Protein AF-A0A1F5NPX7-F1 (afdb_monomer_lite)

Radius of gyration: 35.55 Å; chains: 1; bounding box: 56×28×106 Å

Secondary structure (DSSP, 8-state):
-PPPP---HHHHHHHHHHHTTTPPPTTTTTTPPPHHHHHHHHHHHHHHHHHHHHHHHHHHHHHHHHHHHHHHHHHHT-

pLDDT: mean 93.24, std 8.35, range [49.5, 98.0]

Sequence (78 aa):
MKMPKKVTTEDLARMMAKGFEETATKDDLKTLATKAELVLIKQDLEEIKLKFDHVAHKFEIKALEKRVEILEHKIRAR

Foldseek 3Di:
DDDPDDQDPVNVVVVVVVVCPPPDDPVNCPPDDDPVNVVVVVVVVVVVVVVVVVVVVVVVVVVVVVVVVVVVVVVVVD

Organism: NCBI:txid1817823

Structure (mmCIF, N/CA/C/O backbone):
data_AF-A0A1F5NPX7-F1
#
_entry.id   AF-A0A1F5NPX7-F1
#
loop_
_atom_site.group_PDB
_atom_site.id
_atom_site.type_symbol
_atom_site.label_atom_id
_atom_site.label_alt_id
_atom_site.label_comp_id
_atom_site.label_asym_id
_atom_site.label_entity_id
_atom_site.label_seq_id
_atom_site.pdbx_PDB_ins_code
_atom_site.Cartn_x
_atom_site.Cartn_y
_atom_site.Cartn_z
_atom_site.occupancy
_atom_site.B_iso_or_equiv
_atom_site.auth_seq_id
_atom_site.auth_comp_id
_atom_site.auth_asym_id
_atom_site.auth_atom_id
_atom_site.pdbx_PDB_model_num
ATOM 1 N N . MET A 1 1 ? -17.462 -22.349 60.113 1.00 49.50 1 MET A N 1
ATOM 2 C CA . MET A 1 1 ? -18.145 -22.037 58.834 1.00 49.50 1 MET A CA 1
ATOM 3 C C . MET A 1 1 ? -17.705 -20.656 58.366 1.00 49.50 1 MET A C 1
ATOM 5 O O . MET A 1 1 ? -17.820 -19.720 59.145 1.00 49.50 1 MET A O 1
ATOM 9 N N . LYS A 1 2 ? -17.160 -20.514 57.148 1.00 63.66 2 LYS A N 1
ATOM 10 C CA . LYS A 1 2 ? -16.908 -19.186 56.552 1.00 63.66 2 LYS A CA 1
ATOM 11 C C . LYS A 1 2 ? -18.257 -18.578 56.159 1.00 63.66 2 LYS A C 1
ATOM 13 O O . LYS A 1 2 ? -19.016 -19.229 55.449 1.00 63.66 2 LYS A O 1
ATOM 18 N N . MET A 1 3 ? -18.558 -17.372 56.640 1.00 59.16 3 MET A N 1
ATOM 19 C CA . MET A 1 3 ? -19.774 -16.654 56.247 1.00 59.16 3 MET A CA 1
ATOM 20 C C . MET A 1 3 ? -19.771 -16.380 54.733 1.00 59.16 3 MET A C 1
ATOM 22 O O . MET A 1 3 ? -18.702 -16.096 54.181 1.00 59.16 3 MET A O 1
ATOM 26 N N . PRO A 1 4 ? -20.930 -16.452 54.054 1.00 72.50 4 PRO A N 1
ATOM 27 C CA . PRO A 1 4 ? -21.018 -16.094 52.645 1.00 72.50 4 PRO A CA 1
ATOM 28 C C . PRO A 1 4 ? -20.641 -14.619 52.470 1.00 72.50 4 PRO A C 1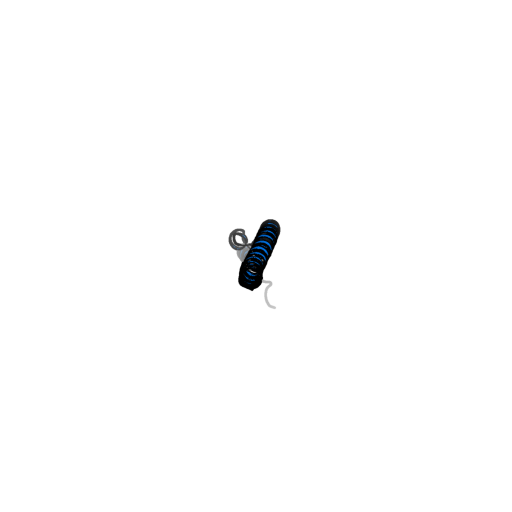
ATOM 30 O O . PRO A 1 4 ? -21.140 -13.745 53.182 1.00 72.50 4 PRO A O 1
ATOM 33 N N . LYS A 1 5 ? -19.727 -14.338 51.535 1.00 81.44 5 LYS A N 1
ATOM 34 C CA . LYS A 1 5 ? -19.344 -12.964 51.192 1.00 81.44 5 LYS A CA 1
ATOM 35 C C . LYS A 1 5 ? -20.573 -12.248 50.630 1.00 81.44 5 LYS A C 1
ATOM 37 O O . LYS A 1 5 ? -21.109 -12.662 49.605 1.00 81.44 5 LYS A O 1
ATOM 42 N N . LYS A 1 6 ? -21.008 -11.175 51.290 1.00 87.81 6 LYS A N 1
ATOM 43 C CA . LYS A 1 6 ? -22.047 -10.288 50.762 1.00 87.81 6 LYS A CA 1
ATOM 44 C C . LYS A 1 6 ? -21.437 -9.486 49.613 1.00 87.81 6 LYS A C 1
ATOM 46 O O . LYS A 1 6 ? -20.540 -8.685 49.849 1.00 87.81 6 LYS A O 1
ATOM 51 N N . VAL A 1 7 ? -21.885 -9.748 48.389 1.00 89.19 7 VAL A N 1
ATOM 52 C CA . VAL A 1 7 ? -21.478 -8.983 47.204 1.00 89.19 7 VAL A CA 1
ATOM 53 C C . VAL A 1 7 ? -22.160 -7.618 47.260 1.00 89.19 7 VAL A C 1
ATOM 55 O O . VAL A 1 7 ? -23.376 -7.539 47.452 1.00 89.19 7 VAL A O 1
ATOM 58 N N . THR A 1 8 ? -21.374 -6.552 47.140 1.00 95.56 8 THR A N 1
ATOM 59 C CA . THR A 1 8 ? -21.857 -5.165 47.117 1.00 95.56 8 THR A CA 1
ATOM 60 C C . THR A 1 8 ? -21.964 -4.636 45.686 1.00 95.56 8 THR A C 1
ATOM 62 O O . THR A 1 8 ? -21.421 -5.219 44.748 1.00 95.56 8 THR A O 1
ATOM 65 N N . THR A 1 9 ? -22.638 -3.502 45.504 1.00 95.12 9 THR A N 1
ATOM 66 C CA . THR A 1 9 ? -22.642 -2.760 44.232 1.00 95.12 9 THR A CA 1
ATOM 67 C C . THR A 1 9 ? -21.232 -2.376 43.780 1.00 95.12 9 THR A C 1
ATOM 69 O O . THR A 1 9 ? -20.929 -2.479 42.596 1.00 95.12 9 THR A O 1
ATOM 72 N N . GLU A 1 10 ? -20.342 -2.039 44.713 1.00 94.62 10 GLU A N 1
ATOM 73 C CA . GLU A 1 10 ? -18.930 -1.746 44.437 1.00 94.62 10 GLU A CA 1
ATOM 74 C C . GLU A 1 10 ? -18.165 -2.960 43.904 1.00 94.62 10 GLU A C 1
ATOM 76 O O . GLU A 1 10 ? -17.308 -2.834 43.027 1.00 94.62 10 GLU A O 1
ATOM 81 N N . ASP A 1 11 ? -18.466 -4.153 44.424 1.00 94.44 11 ASP A N 1
ATOM 82 C CA . ASP A 1 11 ? -17.860 -5.391 43.934 1.00 94.44 11 ASP A CA 1
ATOM 83 C C . ASP A 1 11 ? -18.294 -5.671 42.496 1.00 94.44 11 ASP A C 1
ATOM 85 O O . ASP A 1 11 ? -17.457 -6.023 41.667 1.00 94.44 11 ASP A O 1
ATOM 89 N N . LEU A 1 12 ? -19.570 -5.433 42.180 1.00 94.94 12 LEU A N 1
ATOM 90 C CA . LEU A 1 12 ? -20.089 -5.552 40.819 1.00 94.94 12 LEU A CA 1
ATOM 91 C C . LEU A 1 12 ? -19.462 -4.515 39.881 1.00 94.94 12 LEU A C 1
ATOM 93 O O . LEU A 1 12 ? -19.033 -4.881 38.791 1.00 94.94 12 LEU A O 1
ATOM 97 N N . ALA A 1 13 ? -19.331 -3.257 40.309 1.00 95.88 13 ALA A N 1
ATOM 98 C CA . ALA A 1 13 ? -18.686 -2.210 39.518 1.00 95.88 13 ALA A CA 1
ATOM 99 C C . ALA A 1 13 ? -17.222 -2.557 39.193 1.00 95.88 13 ALA A C 1
ATOM 101 O O . ALA A 1 13 ? -16.796 -2.426 38.046 1.00 95.88 13 ALA A O 1
ATOM 102 N N . ARG A 1 14 ? -16.467 -3.083 40.170 1.00 96.12 14 ARG A N 1
ATOM 103 C CA . ARG A 1 14 ? -15.096 -3.575 39.947 1.00 96.12 14 ARG A CA 1
ATOM 104 C C . ARG A 1 14 ? -15.046 -4.780 39.016 1.00 96.12 14 ARG A C 1
ATOM 106 O O . ARG A 1 14 ? -14.167 -4.842 38.162 1.00 96.12 14 ARG A O 1
ATOM 113 N N . MET A 1 15 ? -15.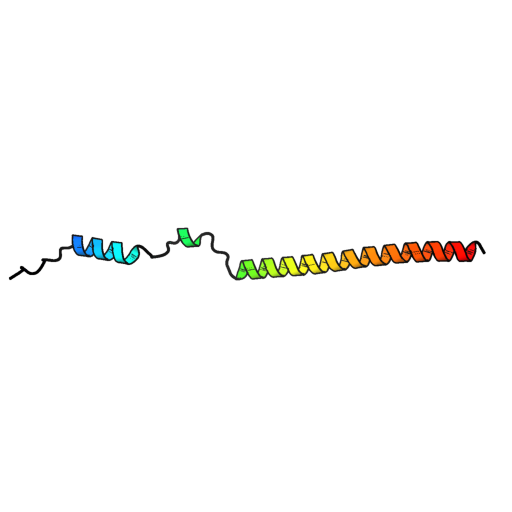966 -5.733 39.170 1.00 95.19 15 MET A N 1
ATOM 114 C CA . MET A 1 15 ? -16.049 -6.898 38.285 1.00 95.19 15 MET A CA 1
ATOM 115 C C . MET A 1 15 ? -16.365 -6.486 36.845 1.00 95.19 15 MET A C 1
ATOM 117 O O . MET A 1 15 ? -15.756 -7.018 35.922 1.00 95.19 15 MET A O 1
ATOM 121 N N . MET A 1 16 ? -17.265 -5.516 36.657 1.00 94.06 16 MET A N 1
ATOM 122 C CA . MET A 1 16 ? -17.573 -4.955 35.343 1.00 94.06 16 MET A CA 1
ATOM 123 C C . MET A 1 16 ? -16.359 -4.252 34.748 1.00 94.06 16 MET A C 1
ATOM 125 O O . MET A 1 16 ? -15.971 -4.594 33.640 1.00 94.06 16 MET A O 1
ATOM 129 N N . ALA A 1 17 ? -15.721 -3.336 35.482 1.00 94.19 17 ALA A N 1
ATOM 130 C CA . ALA A 1 17 ? -14.530 -2.635 35.003 1.00 94.19 17 ALA A CA 1
ATOM 131 C C . ALA A 1 17 ? -13.433 -3.616 34.561 1.00 94.19 17 ALA A C 1
ATOM 133 O O . ALA A 1 17 ? -12.921 -3.506 33.450 1.00 94.19 17 ALA A O 1
ATOM 134 N N . LYS A 1 18 ? -13.162 -4.638 35.383 1.00 96.06 18 LYS A N 1
ATOM 135 C CA . LYS A 1 18 ? -12.184 -5.684 35.072 1.00 96.06 18 LYS A CA 1
ATOM 136 C C . LYS A 1 18 ? -12.547 -6.492 33.822 1.00 96.06 18 LYS A C 1
ATOM 138 O O . LYS A 1 18 ? -11.672 -6.867 33.054 1.00 96.06 18 LYS A O 1
ATOM 143 N N . GLY A 1 19 ? -13.836 -6.749 33.601 1.00 95.44 19 GLY A N 1
ATOM 144 C CA . GLY A 1 19 ? -14.320 -7.472 32.423 1.00 95.44 19 GLY A CA 1
ATOM 145 C C . GLY A 1 19 ? -14.066 -6.758 31.090 1.00 95.44 19 GLY A C 1
ATOM 146 O O . GLY A 1 19 ? -14.076 -7.417 30.056 1.00 95.44 19 GLY A O 1
ATOM 147 N N . PHE A 1 20 ? -13.812 -5.445 31.107 1.00 95.50 20 PHE A N 1
ATOM 148 C CA . PHE A 1 20 ? -13.546 -4.642 29.909 1.00 95.50 20 PHE A CA 1
ATOM 149 C C . PHE A 1 20 ? -12.084 -4.177 29.782 1.00 95.50 20 PHE A C 1
ATOM 151 O O . PHE A 1 20 ? -11.784 -3.444 28.845 1.00 95.50 20 PHE A O 1
ATOM 158 N N . GLU A 1 21 ? -11.169 -4.610 30.660 1.00 94.06 21 GLU A N 1
ATOM 159 C CA . GLU A 1 21 ? -9.753 -4.181 30.643 1.00 94.06 21 GLU A CA 1
ATOM 160 C C . GLU A 1 21 ? -9.051 -4.433 29.295 1.00 94.06 21 GLU A C 1
ATOM 162 O O . GLU A 1 21 ? -8.212 -3.636 28.888 1.00 94.06 21 GLU A O 1
ATOM 167 N N . GLU A 1 22 ? -9.421 -5.495 28.574 1.00 94.88 22 GLU A N 1
ATOM 168 C CA . GLU A 1 22 ? -8.829 -5.860 27.274 1.00 94.88 22 GLU A CA 1
ATOM 169 C C . GLU A 1 22 ? -9.675 -5.413 26.067 1.00 94.88 22 GLU A C 1
ATOM 171 O O . GLU A 1 22 ? -9.430 -5.817 24.928 1.00 94.88 22 GLU A O 1
ATOM 176 N N . THR A 1 23 ? -10.711 -4.600 26.286 1.00 95.81 23 THR A N 1
ATOM 177 C CA . THR A 1 23 ? -11.578 -4.147 25.193 1.00 95.81 23 THR A CA 1
ATOM 178 C C . THR A 1 23 ? -10.907 -3.027 24.412 1.00 95.81 23 THR A C 1
ATOM 180 O O . THR A 1 23 ? -10.662 -1.950 24.950 1.00 95.81 23 THR A O 1
ATOM 183 N N . ALA A 1 24 ? -10.672 -3.262 23.120 1.00 94.50 24 ALA A N 1
ATOM 184 C CA . ALA A 1 24 ? -10.175 -2.23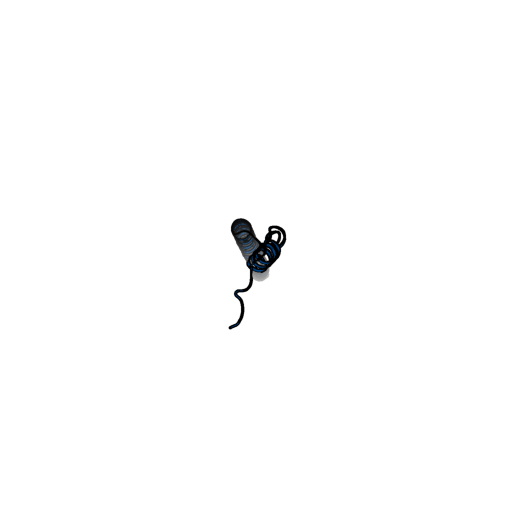1 22.219 1.00 94.50 24 ALA A CA 1
ATOM 185 C C . ALA A 1 24 ? -11.131 -1.029 22.173 1.00 94.50 24 ALA A C 1
ATOM 187 O O . ALA A 1 24 ? -12.349 -1.159 22.009 1.00 94.50 24 ALA A O 1
ATOM 188 N N . THR A 1 25 ? -10.558 0.158 22.294 1.00 94.69 25 THR A N 1
ATOM 189 C CA . THR A 1 25 ? -11.246 1.440 22.230 1.00 94.69 25 THR A CA 1
ATOM 190 C C . THR A 1 25 ? -11.228 1.993 20.809 1.00 94.69 25 THR A C 1
ATOM 192 O O . THR A 1 25 ? -10.505 1.531 19.930 1.00 94.69 25 THR A O 1
ATOM 195 N N . LYS A 1 26 ? -12.012 3.046 20.563 1.00 94.12 26 LYS A N 1
ATOM 196 C CA . LYS A 1 26 ? -11.961 3.756 19.276 1.00 94.12 26 LYS A CA 1
ATOM 197 C C . LYS A 1 26 ? -10.587 4.366 19.005 1.00 94.12 26 LYS A C 1
ATOM 199 O O . LYS A 1 26 ? -10.215 4.486 17.843 1.00 94.12 26 LYS A O 1
ATOM 204 N N . ASP A 1 27 ? -9.862 4.750 20.054 1.00 94.38 27 ASP A N 1
ATOM 205 C CA . ASP A 1 27 ? -8.532 5.336 19.925 1.00 94.38 27 ASP A CA 1
ATOM 206 C C . ASP A 1 27 ? -7.507 4.300 19.455 1.00 94.38 27 ASP A C 1
ATOM 208 O O . ASP A 1 27 ? -6.687 4.624 18.598 1.00 94.38 27 ASP A O 1
ATOM 212 N N . ASP A 1 28 ? -7.641 3.043 19.894 1.00 94.25 28 ASP A N 1
ATOM 213 C CA . ASP A 1 28 ? -6.796 1.927 19.441 1.00 94.25 28 ASP A CA 1
ATOM 214 C C . ASP A 1 28 ? -6.965 1.629 17.941 1.00 94.25 28 ASP A C 1
ATOM 216 O O . ASP A 1 28 ? -6.059 1.111 17.293 1.00 94.25 28 ASP A O 1
ATOM 220 N N . LEU A 1 29 ? -8.119 1.980 17.364 1.00 95.00 29 LEU A N 1
ATOM 221 C CA . LEU A 1 29 ? -8.446 1.708 15.961 1.00 95.00 29 LEU A CA 1
ATOM 222 C C . LEU A 1 29 ? -8.089 2.861 15.010 1.00 95.00 29 LEU A C 1
ATOM 224 O O . LEU A 1 29 ? -8.171 2.682 13.796 1.00 95.00 29 LEU A O 1
ATOM 228 N N . LYS A 1 30 ? -7.695 4.040 15.519 1.00 93.94 30 LYS A N 1
ATOM 229 C CA . LYS A 1 30 ? -7.473 5.251 14.698 1.00 93.94 30 LYS A CA 1
ATOM 230 C C . LYS A 1 30 ? -6.389 5.096 13.630 1.00 93.94 30 LYS A C 1
ATOM 232 O O . LYS A 1 30 ? -6.419 5.818 12.640 1.00 93.94 30 LYS A O 1
ATOM 237 N N . THR A 1 31 ? -5.429 4.202 13.843 1.00 94.00 31 THR A N 1
ATOM 238 C CA . THR A 1 31 ? -4.267 4.002 12.962 1.00 94.00 31 THR A CA 1
ATOM 239 C C . THR A 1 31 ? -4.361 2.734 12.117 1.00 94.00 31 THR A C 1
ATOM 241 O O . THR A 1 31 ? -3.423 2.418 11.383 1.00 94.00 31 THR A O 1
ATOM 244 N N . LEU A 1 32 ? -5.467 1.990 12.203 1.00 94.81 32 LEU A N 1
ATOM 245 C CA . LEU A 1 32 ? -5.637 0.784 11.405 1.00 94.81 32 LEU A CA 1
ATOM 246 C C . LEU A 1 32 ? -5.868 1.143 9.942 1.00 94.81 32 LEU A C 1
ATOM 248 O O . LEU A 1 32 ? -6.858 1.783 9.594 1.00 94.81 32 LEU A O 1
ATOM 252 N N . ALA A 1 33 ? -4.979 0.648 9.084 1.00 92.88 33 ALA A N 1
ATOM 253 C CA . ALA A 1 33 ? -5.192 0.687 7.651 1.00 92.88 33 ALA A CA 1
ATOM 254 C C . ALA A 1 33 ? -6.428 -0.144 7.276 1.00 92.88 33 ALA A C 1
ATOM 256 O O . ALA A 1 33 ? -6.634 -1.276 7.730 1.00 92.88 33 ALA A O 1
ATOM 257 N N . THR A 1 34 ? -7.243 0.418 6.403 1.00 95.19 34 THR A N 1
ATOM 258 C CA . THR A 1 34 ? -8.418 -0.219 5.830 1.00 95.19 34 THR A CA 1
ATOM 259 C C . THR A 1 34 ? -8.033 -1.068 4.621 1.00 95.19 34 THR A C 1
ATOM 261 O O . THR A 1 34 ? -7.052 -0.827 3.917 1.00 95.19 34 THR A O 1
ATOM 264 N N . LYS A 1 35 ? -8.867 -2.064 4.305 1.00 95.62 35 LYS A N 1
ATOM 265 C CA . LYS A 1 35 ? -8.694 -2.863 3.080 1.00 95.62 35 LYS A CA 1
ATOM 266 C C . LYS A 1 35 ? -8.758 -2.008 1.809 1.00 95.62 35 LYS A C 1
ATOM 268 O O . LYS A 1 35 ? -8.113 -2.353 0.827 1.00 95.62 35 LYS A O 1
ATOM 273 N N . ALA A 1 36 ? -9.527 -0.918 1.825 1.00 95.00 36 ALA A N 1
ATOM 274 C CA . ALA A 1 36 ? -9.650 -0.012 0.687 1.00 95.00 36 ALA A CA 1
ATOM 275 C C . ALA A 1 36 ? -8.334 0.733 0.418 1.00 95.00 36 ALA A C 1
ATOM 277 O O . ALA A 1 36 ? -7.878 0.763 -0.721 1.00 95.00 36 ALA A O 1
ATOM 278 N N . GLU A 1 37 ? -7.681 1.244 1.466 1.00 96.19 37 GLU A N 1
ATOM 279 C CA . GLU A 1 37 ? -6.361 1.880 1.354 1.00 96.19 37 GLU A CA 1
ATOM 280 C C . GLU A 1 37 ? -5.313 0.911 0.793 1.00 96.19 37 GLU A C 1
ATOM 282 O O . GLU A 1 37 ? -4.536 1.284 -0.082 1.00 96.19 37 GLU A O 1
ATOM 287 N N . LEU A 1 38 ? -5.340 -0.361 1.206 1.00 96.94 38 LEU A N 1
ATOM 288 C CA . LEU A 1 38 ? -4.440 -1.382 0.655 1.00 96.94 38 LEU A CA 1
ATOM 289 C C . LEU A 1 38 ? -4.675 -1.648 -0.841 1.00 96.94 38 LEU A C 1
ATOM 291 O O . LEU A 1 38 ? -3.718 -1.895 -1.575 1.00 96.94 38 LEU A O 1
ATOM 295 N N . VAL A 1 39 ? -5.928 -1.608 -1.306 1.00 97.44 39 VAL A N 1
ATOM 296 C CA . VAL A 1 39 ? -6.252 -1.761 -2.735 1.00 97.44 39 VAL A CA 1
ATOM 297 C C . VAL A 1 39 ? -5.717 -0.580 -3.542 1.00 97.44 39 VAL A C 1
ATOM 299 O O . VAL A 1 39 ? -5.117 -0.809 -4.590 1.00 97.44 39 VAL A O 1
ATOM 302 N N . LEU A 1 40 ? -5.878 0.647 -3.041 1.00 96.88 40 LEU A N 1
ATOM 303 C CA . LEU A 1 40 ? -5.358 1.852 -3.694 1.00 96.88 40 LEU A CA 1
ATOM 304 C C . LEU A 1 40 ? -3.829 1.815 -3.795 1.00 96.88 40 LEU A C 1
ATOM 306 O O . LEU A 1 40 ? -3.290 1.938 -4.888 1.00 96.88 40 LEU A O 1
ATOM 310 N N . ILE A 1 41 ? -3.130 1.506 -2.695 1.00 97.56 41 ILE A N 1
ATOM 311 C CA . ILE A 1 41 ? -1.662 1.371 -2.699 1.00 97.56 41 ILE A CA 1
ATOM 312 C C . ILE A 1 41 ? -1.208 0.314 -3.714 1.00 97.56 41 ILE A C 1
ATOM 314 O O . ILE A 1 41 ? -0.219 0.503 -4.421 1.00 97.56 41 ILE A O 1
ATOM 318 N N . LYS A 1 42 ? -1.925 -0.811 -3.812 1.00 97.56 42 LYS A N 1
ATOM 319 C CA . LYS A 1 42 ? -1.604 -1.855 -4.789 1.00 97.56 42 LYS A CA 1
ATOM 320 C C . LYS A 1 42 ? -1.767 -1.362 -6.231 1.00 97.56 42 LYS A C 1
ATOM 322 O O . LYS A 1 42 ? -0.932 -1.693 -7.067 1.00 97.56 42 LYS A O 1
ATOM 327 N N . GLN A 1 43 ? -2.817 -0.595 -6.517 1.00 97.62 43 GLN A N 1
ATOM 328 C CA . GLN A 1 43 ? -3.039 -0.003 -7.839 1.00 97.62 43 GLN A CA 1
ATOM 329 C C . GLN A 1 43 ? -1.938 1.000 -8.194 1.00 97.62 43 GLN A C 1
ATOM 331 O O . GLN A 1 43 ? -1.365 0.901 -9.278 1.00 97.62 43 GLN A O 1
ATOM 336 N N . ASP A 1 44 ? -1.580 1.881 -7.260 1.00 97.88 44 ASP A N 1
ATOM 337 C CA . ASP A 1 44 ? -0.505 2.859 -7.452 1.00 97.88 44 ASP A CA 1
ATOM 338 C C . ASP A 1 44 ? 0.838 2.166 -7.739 1.00 97.88 44 ASP A C 1
ATOM 340 O O . ASP A 1 44 ? 1.584 2.573 -8.631 1.00 97.88 44 ASP A O 1
ATOM 344 N N . LEU A 1 45 ? 1.141 1.074 -7.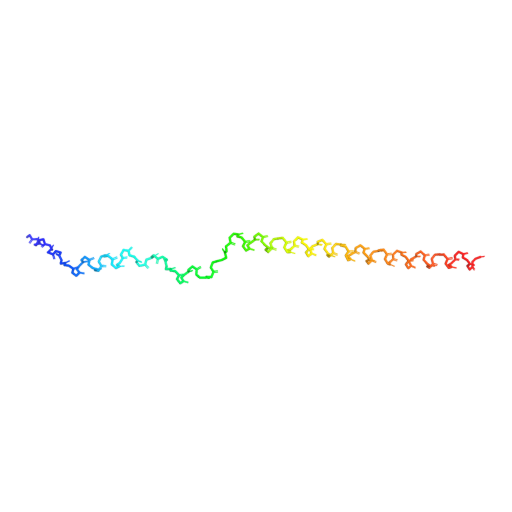029 1.00 98.00 45 LEU A N 1
ATOM 345 C CA . LEU A 1 45 ? 2.347 0.275 -7.266 1.00 98.00 45 LEU A CA 1
ATOM 346 C C . LEU A 1 45 ? 2.354 -0.394 -8.648 1.00 98.00 45 LEU A C 1
ATOM 348 O O . LEU A 1 45 ? 3.398 -0.423 -9.303 1.00 98.00 45 LEU A O 1
ATOM 352 N N . GLU A 1 46 ? 1.214 -0.919 -9.101 1.00 97.69 46 GLU A N 1
ATOM 353 C CA . GLU A 1 46 ? 1.071 -1.496 -10.443 1.00 97.69 46 GLU A CA 1
ATOM 354 C C . GLU A 1 46 ? 1.306 -0.422 -11.521 1.00 97.69 46 GLU A C 1
ATOM 356 O O . GLU A 1 46 ? 2.052 -0.644 -12.475 1.00 97.69 46 GLU A O 1
ATOM 361 N N . GLU A 1 47 ? 0.747 0.778 -11.339 1.00 97.75 47 GLU A N 1
ATOM 362 C CA . GLU A 1 47 ? 0.946 1.901 -12.259 1.00 97.75 47 GLU A CA 1
ATOM 363 C C . GLU A 1 47 ? 2.414 2.355 -12.303 1.00 97.75 47 GLU A C 1
ATOM 365 O O . GLU A 1 47 ? 2.967 2.581 -13.386 1.00 97.75 47 GLU A O 1
ATOM 370 N N . ILE A 1 48 ? 3.073 2.462 -11.144 1.00 97.75 48 ILE A N 1
ATOM 371 C CA . ILE A 1 48 ? 4.502 2.798 -11.058 1.00 97.75 48 ILE A CA 1
ATOM 372 C C . ILE A 1 48 ? 5.341 1.758 -11.800 1.00 97.75 48 ILE A C 1
ATOM 374 O O . ILE A 1 48 ? 6.235 2.130 -12.566 1.00 97.75 48 ILE A O 1
ATOM 378 N N . LYS A 1 49 ? 5.041 0.469 -11.617 1.00 97.12 49 LYS A N 1
ATOM 379 C CA . LYS A 1 49 ? 5.737 -0.622 -12.303 1.00 97.12 49 LYS A CA 1
ATOM 380 C C . LYS A 1 49 ? 5.597 -0.509 -13.822 1.00 97.12 49 LYS A C 1
ATOM 382 O O . LYS A 1 49 ? 6.606 -0.520 -14.520 1.00 97.12 49 LYS A O 1
ATOM 387 N N . LEU A 1 50 ? 4.381 -0.296 -14.329 1.00 96.00 50 LEU A N 1
ATOM 388 C CA . LEU A 1 50 ? 4.137 -0.114 -15.765 1.00 96.00 50 LEU A CA 1
ATOM 389 C C . LEU A 1 50 ? 4.907 1.086 -16.341 1.00 96.00 50 LEU A C 1
ATOM 391 O O . LEU A 1 50 ? 5.492 0.998 -17.423 1.00 96.00 50 LEU A O 1
ATOM 395 N N . LYS A 1 51 ? 4.945 2.214 -15.617 1.00 96.00 51 LYS A N 1
ATOM 396 C CA . LYS A 1 51 ? 5.728 3.393 -16.025 1.00 96.00 51 LYS A CA 1
ATOM 397 C C . LYS A 1 51 ? 7.226 3.097 -16.050 1.00 96.00 51 LYS A C 1
ATOM 399 O O . LYS A 1 51 ? 7.914 3.562 -16.959 1.00 96.00 51 LYS A O 1
ATOM 404 N N . PHE A 1 52 ? 7.728 2.345 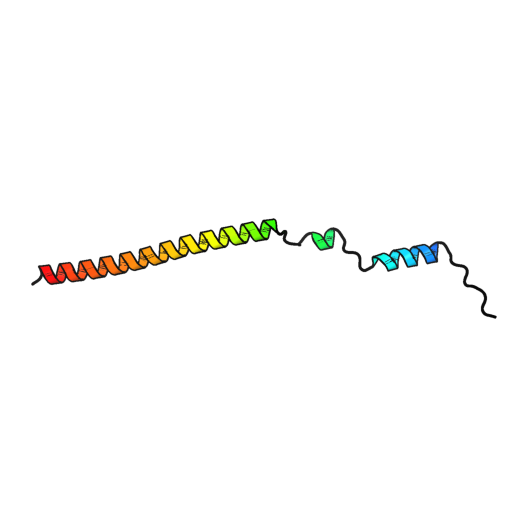-15.074 1.00 94.81 52 PHE A N 1
ATOM 405 C CA . PHE A 1 52 ? 9.135 1.966 -14.998 1.00 94.81 52 PHE A CA 1
ATOM 406 C C . PHE A 1 52 ? 9.542 1.049 -16.157 1.00 94.81 52 PHE A C 1
ATOM 408 O O . PHE A 1 52 ? 10.526 1.342 -16.837 1.00 94.81 52 PHE A O 1
ATOM 415 N N . ASP A 1 53 ? 8.744 0.019 -16.446 1.00 93.19 53 ASP A N 1
ATOM 416 C CA . ASP A 1 53 ? 8.977 -0.902 -17.564 1.00 93.19 53 ASP A CA 1
ATOM 417 C C . ASP A 1 53 ? 9.003 -0.146 -18.907 1.00 93.19 53 ASP A C 1
ATOM 419 O O . ASP A 1 53 ? 9.899 -0.335 -19.734 1.00 93.19 53 ASP A O 1
ATOM 423 N N . HIS A 1 54 ? 8.094 0.818 -19.100 1.00 93.00 54 HIS A N 1
ATOM 424 C CA . HIS A 1 54 ? 8.102 1.688 -20.284 1.00 93.00 54 HIS A CA 1
ATOM 425 C C . HIS A 1 54 ? 9.375 2.538 -20.402 1.00 93.00 54 HIS A C 1
ATOM 427 O O . HIS A 1 54 ? 9.916 2.732 -21.494 1.00 93.00 54 HIS A O 1
ATOM 433 N N . VAL A 1 55 ? 9.870 3.073 -19.283 1.00 94.25 55 VAL A N 1
ATOM 434 C CA . VAL A 1 55 ? 11.118 3.849 -19.258 1.00 94.25 55 VAL A CA 1
ATOM 435 C C . VAL A 1 55 ? 12.318 2.961 -19.586 1.00 94.25 55 VAL A C 1
ATOM 437 O O . VAL A 1 55 ? 13.172 3.387 -20.367 1.00 94.25 55 VAL A O 1
ATOM 440 N N . ALA A 1 56 ? 12.366 1.735 -19.060 1.00 92.50 56 ALA A N 1
ATOM 441 C CA . ALA A 1 56 ? 13.415 0.770 -19.377 1.00 92.50 56 ALA A CA 1
ATOM 442 C C . ALA A 1 56 ? 13.476 0.492 -20.889 1.00 92.50 56 ALA A C 1
ATOM 444 O O . ALA A 1 56 ? 14.529 0.680 -21.503 1.00 92.50 56 ALA A O 1
ATOM 445 N N . HIS A 1 57 ? 12.335 0.205 -21.521 1.00 92.31 57 HIS A N 1
ATOM 446 C CA . HIS A 1 57 ? 12.268 0.001 -22.970 1.00 92.31 57 HIS A CA 1
ATOM 447 C C . HIS A 1 57 ? 12.724 1.224 -23.778 1.00 92.31 57 HIS A C 1
ATOM 449 O O . HIS A 1 57 ? 13.422 1.083 -24.782 1.00 92.31 57 HIS A O 1
ATOM 455 N N . LYS A 1 58 ? 12.405 2.450 -23.340 1.00 93.44 58 LYS A N 1
ATOM 456 C CA . LYS A 1 58 ? 12.911 3.666 -24.003 1.00 93.44 58 LYS A CA 1
ATOM 457 C C . LYS A 1 58 ? 14.436 3.770 -23.961 1.00 93.44 58 LYS A C 1
ATOM 459 O O . LYS A 1 58 ? 15.031 4.241 -24.9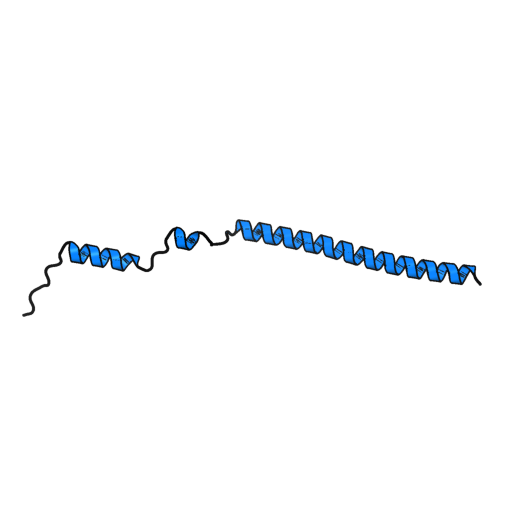30 1.00 93.44 58 LYS A O 1
ATOM 464 N N . PHE A 1 59 ? 15.072 3.373 -22.860 1.00 94.31 59 PHE A N 1
ATOM 465 C CA . PHE A 1 59 ? 16.534 3.354 -22.772 1.00 94.31 59 PHE A CA 1
ATOM 466 C C . PHE A 1 59 ? 17.145 2.287 -23.681 1.00 94.31 59 PHE A C 1
ATOM 468 O O . PHE A 1 59 ? 18.136 2.571 -24.356 1.00 94.31 59 PHE A O 1
ATOM 475 N N . GLU A 1 60 ? 16.538 1.103 -23.745 1.00 94.25 60 GLU A N 1
ATOM 476 C CA . GLU A 1 60 ? 16.964 0.027 -24.646 1.00 94.25 60 GLU A CA 1
ATOM 477 C C . GLU A 1 60 ? 16.885 0.456 -26.116 1.00 94.25 60 GLU A C 1
ATOM 479 O O . GLU A 1 60 ? 17.853 0.283 -26.860 1.00 94.25 60 GLU A O 1
ATOM 484 N N . ILE A 1 61 ? 15.778 1.092 -26.519 1.00 95.88 61 ILE A N 1
ATOM 485 C CA . ILE A 1 61 ? 15.591 1.620 -27.877 1.00 95.88 61 ILE A CA 1
ATOM 486 C C . ILE A 1 61 ? 16.651 2.675 -28.192 1.00 95.88 61 ILE A C 1
ATOM 488 O O . ILE A 1 61 ? 17.350 2.541 -29.190 1.00 95.88 61 ILE A O 1
ATOM 492 N N . LYS A 1 62 ? 16.858 3.668 -27.318 1.00 96.69 62 LYS A N 1
ATOM 493 C CA . LYS A 1 62 ? 17.888 4.703 -27.525 1.00 96.69 62 LYS A CA 1
ATOM 494 C C . LYS A 1 62 ? 19.296 4.123 -27.653 1.00 96.69 62 LYS A C 1
ATOM 496 O O . LYS A 1 62 ? 20.109 4.600 -28.445 1.00 96.69 62 LYS A O 1
ATOM 501 N N . ALA A 1 63 ? 19.611 3.097 -26.863 1.00 96.44 63 ALA A N 1
ATOM 502 C CA . ALA A 1 63 ? 20.895 2.413 -26.955 1.00 96.44 63 ALA A CA 1
ATOM 503 C C . ALA A 1 63 ? 21.044 1.680 -28.298 1.00 96.44 63 ALA A C 1
ATOM 505 O O . ALA A 1 63 ? 22.130 1.686 -28.885 1.00 96.44 63 ALA A O 1
ATOM 506 N N . LEU A 1 64 ? 19.964 1.071 -28.794 1.00 97.50 64 LEU A N 1
ATOM 507 C CA . LEU A 1 64 ? 19.940 0.410 -30.093 1.00 97.50 64 LEU A CA 1
ATOM 508 C C . LEU A 1 64 ? 20.052 1.414 -31.248 1.00 97.50 64 LEU A C 1
ATOM 510 O O . LEU A 1 64 ? 20.884 1.206 -32.125 1.00 97.50 64 LEU A O 1
ATOM 514 N N . GLU A 1 65 ? 19.306 2.520 -31.207 1.00 97.50 65 GLU A N 1
ATOM 515 C CA . GLU A 1 65 ? 19.378 3.622 -32.178 1.00 97.50 65 GLU A CA 1
ATOM 516 C C . GLU A 1 65 ? 20.816 4.129 -32.328 1.00 97.50 65 GLU A C 1
ATOM 518 O O . GLU A 1 65 ? 21.351 4.163 -33.435 1.00 97.50 65 GLU A O 1
ATOM 523 N N . LYS A 1 66 ? 21.502 4.399 -31.209 1.00 97.88 66 LYS A N 1
ATOM 524 C CA . LYS A 1 66 ? 22.910 4.827 -31.220 1.00 97.88 66 LYS A CA 1
ATOM 525 C C . LYS A 1 66 ? 23.839 3.788 -31.855 1.00 97.88 66 LYS A C 1
ATOM 527 O O . LYS A 1 66 ? 24.788 4.132 -32.557 1.00 97.88 66 LYS A O 1
ATOM 532 N N . ARG A 1 67 ? 23.608 2.498 -31.591 1.00 97.81 67 ARG A N 1
ATOM 533 C CA . ARG A 1 67 ? 24.402 1.414 -32.196 1.00 97.81 67 ARG A CA 1
ATOM 534 C C . ARG A 1 67 ? 24.171 1.335 -33.704 1.00 97.81 67 ARG A C 1
ATOM 536 O O . ARG A 1 67 ? 25.139 1.129 -34.432 1.00 97.81 67 ARG A O 1
ATOM 543 N N . VAL A 1 68 ? 22.928 1.499 -34.154 1.00 98.00 68 VAL A N 1
ATOM 544 C CA . VAL A 1 68 ? 22.566 1.521 -35.578 1.00 98.00 68 VAL A CA 1
ATOM 545 C C . VAL A 1 68 ? 23.215 2.715 -36.273 1.00 98.00 68 VAL A C 1
ATOM 547 O O . VAL A 1 68 ? 23.894 2.514 -37.274 1.00 98.00 68 VAL A O 1
ATOM 550 N N . GLU A 1 69 ? 23.135 3.912 -35.694 1.00 97.75 69 GLU A N 1
ATOM 551 C CA . GLU A 1 69 ? 23.768 5.125 -36.231 1.00 97.75 69 GLU A CA 1
ATOM 552 C C . GLU A 1 69 ? 25.281 4.935 -36.459 1.00 97.75 69 GLU A C 1
ATOM 554 O O . GLU A 1 69 ? 25.814 5.242 -37.528 1.00 97.75 69 GLU A O 1
ATOM 559 N N . ILE A 1 70 ? 25.981 4.343 -35.483 1.00 97.69 70 ILE A N 1
ATOM 560 C CA . ILE A 1 70 ? 27.413 4.027 -35.603 1.00 97.69 70 ILE A CA 1
ATOM 561 C C . ILE A 1 70 ? 27.678 3.047 -36.756 1.00 97.69 70 ILE A C 1
ATOM 563 O O . ILE A 1 70 ? 28.674 3.187 -37.470 1.00 97.69 70 ILE A O 1
ATOM 567 N N . LEU A 1 71 ? 26.834 2.026 -36.923 1.00 97.56 71 LEU A N 1
ATOM 568 C CA . LEU A 1 71 ? 26.985 1.041 -37.995 1.00 97.56 71 LEU A CA 1
ATOM 569 C C . LEU A 1 71 ? 26.729 1.663 -39.369 1.00 97.56 71 LEU A C 1
ATOM 571 O O . LEU A 1 71 ? 27.515 1.437 -40.288 1.00 97.56 71 LEU A O 1
ATOM 575 N N . GLU A 1 72 ? 25.690 2.484 -39.500 1.00 97.12 72 GLU A N 1
ATOM 576 C CA . GLU A 1 72 ? 25.375 3.197 -40.738 1.00 97.12 72 GLU A CA 1
ATOM 577 C C . GLU A 1 72 ? 26.511 4.130 -41.154 1.00 97.12 72 GLU A C 1
ATOM 579 O O . GLU A 1 72 ? 26.908 4.138 -42.321 1.00 97.12 72 GLU A O 1
ATOM 584 N N . HIS A 1 73 ? 27.092 4.868 -40.205 1.00 97.31 73 HIS A N 1
ATOM 585 C CA . HIS A 1 73 ? 28.241 5.725 -40.481 1.00 97.31 73 HIS A CA 1
ATOM 586 C C . HIS A 1 73 ? 29.452 4.919 -40.978 1.00 97.31 73 HIS A C 1
ATOM 588 O O . HIS A 1 73 ? 30.086 5.298 -41.961 1.00 97.31 73 HIS A O 1
ATOM 594 N N . LYS A 1 74 ? 29.743 3.767 -40.356 1.00 96.75 74 LYS A N 1
ATOM 595 C CA . LYS A 1 74 ? 30.838 2.874 -40.777 1.00 96.75 74 LYS A CA 1
ATOM 596 C C . LYS A 1 74 ? 30.635 2.287 -42.172 1.00 96.75 74 LYS A C 1
ATOM 598 O O . LYS A 1 74 ? 31.616 2.100 -42.883 1.00 96.75 74 LYS A O 1
ATOM 603 N N . ILE A 1 75 ? 29.394 1.977 -42.546 1.00 96.50 75 ILE A N 1
ATOM 604 C CA . ILE A 1 75 ? 29.066 1.481 -43.888 1.00 96.50 75 ILE A CA 1
ATOM 605 C C . ILE A 1 75 ? 29.274 2.587 -44.924 1.00 96.50 75 ILE A C 1
ATOM 607 O O . ILE A 1 75 ? 29.860 2.324 -45.964 1.00 96.50 75 ILE A O 1
ATOM 611 N N . ARG A 1 76 ? 28.838 3.819 -44.634 1.00 94.25 76 ARG A N 1
ATOM 612 C CA . ARG A 1 76 ? 28.988 4.967 -45.549 1.00 94.25 76 ARG A CA 1
ATOM 613 C C . ARG A 1 76 ? 30.434 5.442 -45.714 1.00 94.25 76 ARG A C 1
ATOM 615 O O . ARG A 1 76 ? 30.741 6.083 -46.709 1.00 94.25 76 ARG A O 1
ATOM 622 N N . ALA A 1 77 ? 31.288 5.188 -44.724 1.00 89.94 77 ALA A N 1
ATOM 623 C CA . ALA A 1 77 ? 32.708 5.538 -44.752 1.00 89.94 77 ALA A CA 1
ATOM 624 C C . ALA A 1 77 ? 33.595 4.485 -45.453 1.00 89.94 77 ALA A C 1
ATOM 626 O O . ALA A 1 77 ? 34.812 4.668 -45.513 1.00 89.94 77 ALA A O 1
ATOM 627 N N . ARG A 1 78 ? 33.008 3.380 -45.928 1.00 76.50 78 ARG A N 1
ATOM 628 C CA . ARG A 1 78 ? 33.652 2.346 -46.748 1.00 76.50 78 ARG A CA 1
ATOM 629 C C . ARG A 1 78 ? 33.353 2.569 -48.222 1.00 76.50 78 ARG A C 1
ATOM 631 O O . ARG A 1 78 ? 34.259 2.252 -49.020 1.00 76.50 78 ARG A O 1
#